Protein AF-A0A255HIK6-F1 (afdb_monomer_lite)

Structure (mmCIF, N/CA/C/O backbone):
data_AF-A0A255HIK6-F1
#
_entry.id   AF-A0A255HIK6-F1
#
loop_
_atom_site.group_PDB
_atom_site.id
_atom_site.type_symbol
_atom_site.label_atom_id
_atom_site.label_alt_id
_atom_site.label_comp_id
_atom_site.label_asym_id
_atom_site.label_entity_id
_atom_site.label_seq_id
_atom_site.pdbx_PDB_ins_code
_atom_site.Cartn_x
_atom_site.Cartn_y
_atom_site.Cartn_z
_atom_site.occupancy
_atom_site.B_iso_or_equiv
_atom_site.auth_seq_id
_atom_site.auth_comp_id
_atom_site.auth_asym_id
_atom_site.auth_atom_id
_atom_site.pdbx_PDB_model_num
ATOM 1 N N . MET A 1 1 ? 27.682 21.259 -17.450 1.00 31.48 1 MET A N 1
ATOM 2 C CA . MET A 1 1 ? 27.045 19.927 -17.334 1.00 31.48 1 MET A CA 1
ATOM 3 C C . MET A 1 1 ? 25.818 20.043 -16.438 1.00 31.48 1 MET A C 1
ATOM 5 O O . MET A 1 1 ? 25.970 20.229 -15.238 1.00 31.48 1 MET A O 1
ATOM 9 N N . LYS A 1 2 ? 24.608 20.027 -17.012 1.00 27.97 2 LYS A N 1
ATOM 10 C CA . LYS A 1 2 ? 23.355 19.992 -16.242 1.00 27.97 2 LYS A CA 1
ATOM 11 C C . LYS A 1 2 ? 23.141 18.555 -15.760 1.00 27.97 2 LYS A C 1
ATOM 13 O O . LYS A 1 2 ? 23.085 17.650 -16.585 1.00 27.97 2 LYS A O 1
ATOM 18 N N . LYS A 1 3 ? 23.054 18.342 -14.442 1.00 28.77 3 LYS A N 1
ATOM 19 C CA . LYS A 1 3 ? 22.557 17.078 -13.883 1.00 28.77 3 LYS A CA 1
ATOM 20 C C . LYS A 1 3 ? 21.138 16.874 -14.415 1.00 28.77 3 LYS A C 1
ATOM 22 O O . LYS A 1 3 ? 20.300 17.756 -14.244 1.00 28.77 3 LYS A O 1
ATOM 27 N N . ALA A 1 4 ? 20.891 15.743 -15.069 1.00 30.42 4 ALA A N 1
ATOM 28 C CA . ALA A 1 4 ? 19.547 15.279 -15.370 1.00 30.42 4 ALA A CA 1
ATOM 29 C C . ALA A 1 4 ? 18.824 15.054 -14.033 1.00 30.42 4 ALA A C 1
ATOM 31 O O . ALA A 1 4 ? 19.033 14.049 -13.358 1.00 30.42 4 ALA A O 1
ATOM 32 N N . GLY A 1 5 ? 18.055 16.053 -13.601 1.00 26.83 5 GLY A N 1
ATOM 33 C CA . GLY A 1 5 ? 17.111 15.905 -12.508 1.00 26.83 5 GLY A CA 1
ATOM 34 C C . GLY A 1 5 ? 16.004 14.992 -13.000 1.00 26.83 5 GLY A C 1
ATOM 35 O O . GLY A 1 5 ? 15.219 15.393 -13.857 1.00 26.83 5 GLY A O 1
ATOM 36 N N . GLY A 1 6 ? 15.971 13.758 -12.499 1.00 29.69 6 GLY A N 1
ATOM 37 C CA . GLY A 1 6 ? 14.790 12.921 -12.639 1.00 29.69 6 GLY A CA 1
ATOM 38 C C . GLY A 1 6 ? 13.594 13.726 -12.144 1.00 29.69 6 GLY A C 1
ATOM 39 O O . GLY A 1 6 ? 13.630 14.254 -11.031 1.00 29.69 6 GLY A O 1
ATOM 40 N N . MET A 1 7 ? 12.574 13.877 -12.988 1.00 32.75 7 MET A N 1
ATOM 41 C CA . MET A 1 7 ? 11.280 14.424 -12.588 1.00 32.75 7 MET A CA 1
ATOM 42 C C . MET A 1 7 ? 10.650 13.453 -11.584 1.00 32.75 7 MET A C 1
ATOM 44 O O . MET A 1 7 ? 9.828 12.612 -11.935 1.00 32.75 7 MET A O 1
ATOM 48 N N . GLY A 1 8 ? 11.084 13.522 -10.327 1.00 38.75 8 GLY A N 1
ATOM 49 C CA . GLY A 1 8 ? 10.376 12.904 -9.222 1.00 38.75 8 GLY A CA 1
ATOM 50 C C . GLY A 1 8 ? 9.058 13.645 -9.085 1.00 38.75 8 GLY A C 1
ATOM 51 O O . GLY A 1 8 ? 9.066 14.810 -8.695 1.00 38.75 8 GLY A O 1
ATOM 52 N N . ALA A 1 9 ? 7.952 13.001 -9.463 1.00 45.22 9 ALA A N 1
ATOM 53 C CA . ALA A 1 9 ? 6.617 13.547 -9.250 1.00 45.22 9 ALA A CA 1
ATOM 54 C C . ALA A 1 9 ? 6.512 14.044 -7.802 1.00 45.22 9 ALA A C 1
ATOM 56 O O . ALA A 1 9 ? 6.811 13.297 -6.862 1.00 45.22 9 ALA A O 1
ATOM 57 N N . VAL A 1 10 ? 6.142 15.313 -7.621 1.00 58.19 10 VAL A N 1
ATOM 58 C CA . VAL A 1 10 ? 6.022 15.879 -6.280 1.00 58.19 10 VAL A CA 1
ATOM 59 C C . VAL A 1 10 ? 4.778 15.250 -5.653 1.00 58.19 10 VAL A C 1
ATOM 61 O O . VAL A 1 10 ? 3.809 14.921 -6.335 1.00 58.19 10 VAL A O 1
ATOM 64 N N . LEU A 1 11 ? 4.779 15.042 -4.342 1.00 55.38 11 LEU A N 1
ATOM 65 C CA . LEU A 1 11 ? 3.665 14.418 -3.627 1.00 55.38 11 LEU A CA 1
ATOM 66 C C . LEU A 1 11 ? 2.260 14.999 -3.964 1.00 55.38 11 LEU A C 1
ATOM 68 O O . LEU A 1 11 ? 1.313 14.211 -4.054 1.00 55.38 11 LEU A O 1
ATOM 72 N N . PRO A 1 12 ? 2.087 16.315 -4.224 1.00 56.03 12 PRO A N 1
ATOM 73 C CA . PRO A 1 12 ? 0.834 16.872 -4.740 1.00 56.03 12 PRO A CA 1
ATOM 74 C C . PRO A 1 12 ? 0.388 16.277 -6.084 1.00 56.03 12 PRO A C 1
ATOM 76 O O . PRO A 1 12 ? -0.800 15.996 -6.254 1.00 56.03 12 PRO A O 1
ATOM 79 N N . ASP A 1 13 ? 1.316 16.012 -7.008 1.00 59.56 13 ASP A N 1
ATOM 80 C CA . ASP A 1 13 ? 1.028 15.386 -8.307 1.00 59.56 13 ASP A CA 1
ATOM 81 C C . ASP A 1 13 ? 0.521 13.955 -8.112 1.00 59.56 13 ASP A C 1
ATOM 83 O O . ASP A 1 13 ? -0.468 13.536 -8.715 1.00 59.56 13 ASP A O 1
ATOM 87 N N . ILE A 1 14 ? 1.147 13.221 -7.190 1.00 57.12 14 ILE A N 1
ATOM 88 C CA . ILE A 1 14 ? 0.798 11.836 -6.862 1.00 57.12 14 ILE A CA 1
ATOM 89 C C . ILE A 1 14 ? -0.580 11.764 -6.183 1.00 57.12 14 ILE A C 1
ATOM 91 O O . ILE A 1 14 ? -1.438 10.966 -6.569 1.00 57.12 14 ILE A O 1
ATOM 95 N N . ALA A 1 15 ? -0.841 12.635 -5.210 1.00 58.06 15 ALA A N 1
ATOM 96 C CA . ALA A 1 15 ? -2.125 12.703 -4.517 1.00 58.06 15 ALA A CA 1
ATOM 97 C C . ALA A 1 15 ? -3.274 13.139 -5.447 1.00 58.06 15 ALA A C 1
ATOM 99 O O . ALA A 1 15 ? -4.407 12.654 -5.328 1.00 58.06 15 ALA A O 1
ATOM 100 N N . SER A 1 16 ? -2.968 14.012 -6.411 1.00 55.97 16 SER A N 1
ATOM 101 C CA . SER A 1 16 ? -3.875 14.444 -7.473 1.00 55.97 16 SER A CA 1
ATOM 102 C C . SER A 1 16 ? -4.194 13.315 -8.460 1.00 55.97 16 SER A C 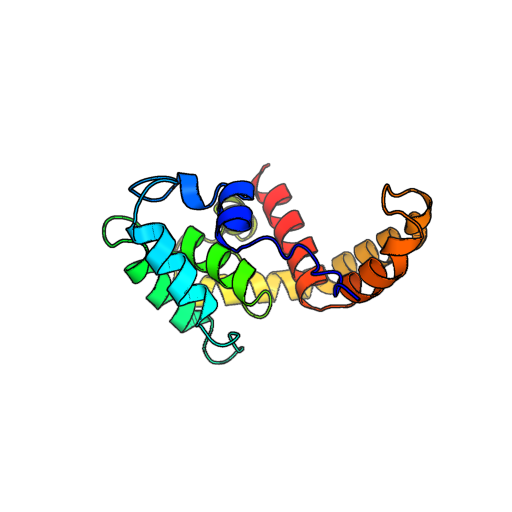1
ATOM 104 O O . SER A 1 16 ? -5.372 13.114 -8.780 1.00 55.97 16 SER A O 1
ATOM 106 N N . ALA A 1 17 ? -3.181 12.546 -8.882 1.00 50.56 17 ALA A N 1
ATOM 107 C CA . ALA A 1 17 ? -3.314 11.418 -9.807 1.00 50.56 17 ALA A CA 1
ATOM 108 C C . ALA A 1 17 ? -4.174 10.284 -9.227 1.00 50.56 17 ALA A C 1
ATOM 110 O O . ALA A 1 17 ? -5.039 9.739 -9.909 1.00 50.56 17 ALA A O 1
ATOM 111 N N . TYR A 1 18 ? -4.016 9.979 -7.937 1.00 54.56 18 TYR A N 1
ATOM 112 C CA . TYR A 1 18 ? -4.778 8.918 -7.270 1.00 54.56 18 TYR A CA 1
ATOM 113 C C . TYR A 1 18 ? -6.131 9.359 -6.721 1.00 54.56 18 TYR A C 1
ATOM 115 O O . TYR A 1 18 ? -6.812 8.579 -6.057 1.00 54.56 18 TYR A O 1
ATOM 123 N N . SER A 1 19 ? -6.552 10.595 -7.003 1.00 60.16 19 SER A N 1
ATOM 124 C CA . SER A 1 19 ? -7.844 11.125 -6.554 1.00 60.16 19 SER A CA 1
ATOM 125 C C . SER A 1 19 ? -8.037 11.105 -5.032 1.00 60.16 19 SER A C 1
ATOM 127 O O . SER A 1 19 ? -9.160 11.277 -4.563 1.00 60.16 19 SER A O 1
ATOM 129 N N . VAL A 1 20 ? -6.953 10.958 -4.260 1.00 60.75 20 VAL A N 1
ATOM 130 C CA . VAL A 1 20 ? -6.969 10.934 -2.786 1.00 60.75 20 VAL A CA 1
ATOM 131 C C . VAL A 1 20 ? -7.524 12.252 -2.243 1.00 60.75 20 VAL A C 1
ATOM 133 O O . VAL A 1 20 ? -8.261 12.266 -1.266 1.00 60.75 20 VAL A O 1
ATOM 136 N N . ILE A 1 21 ? -7.256 13.347 -2.957 1.00 60.53 21 ILE A N 1
ATOM 137 C CA . ILE A 1 21 ? -7.694 14.709 -2.628 1.00 60.53 21 ILE A CA 1
ATOM 138 C C . ILE A 1 21 ? -9.210 1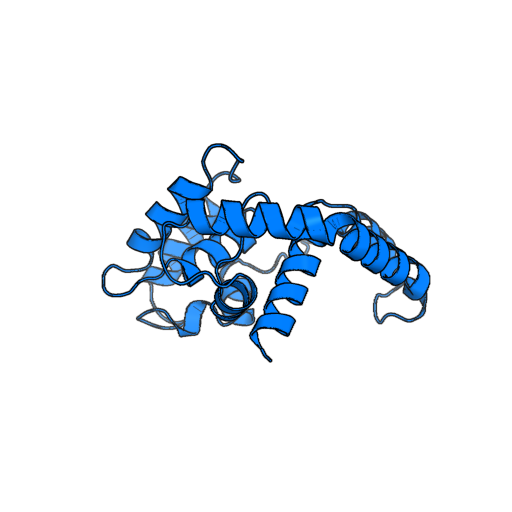4.910 -2.837 1.00 60.53 21 ILE A C 1
ATOM 140 O O . ILE A 1 21 ? -9.784 15.840 -2.279 1.00 60.53 21 ILE A O 1
ATOM 144 N N . ARG A 1 22 ? -9.903 14.054 -3.611 1.00 60.28 22 ARG A N 1
ATOM 145 C CA . ARG A 1 22 ? -11.336 14.257 -3.923 1.00 60.28 22 ARG A CA 1
ATOM 146 C C . ARG A 1 22 ? -12.245 14.146 -2.697 1.00 60.28 22 ARG A C 1
ATOM 148 O O . ARG A 1 22 ? -13.323 14.723 -2.708 1.00 60.28 22 ARG A O 1
ATOM 155 N N . GLY A 1 23 ? -11.831 13.386 -1.684 1.00 57.97 23 GLY A N 1
ATOM 156 C CA . GLY A 1 23 ? -12.632 13.123 -0.487 1.00 57.97 23 GLY A CA 1
ATOM 157 C C . GLY A 1 23 ? -12.356 14.059 0.687 1.00 57.97 23 GLY A C 1
ATOM 158 O O .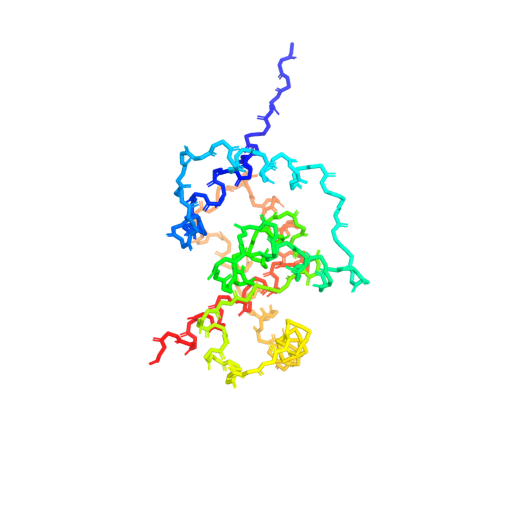 GLY A 1 23 ? -12.863 13.789 1.769 1.00 57.97 23 GLY A O 1
ATOM 159 N N . ILE A 1 24 ? -11.529 15.097 0.514 1.00 60.97 24 ILE A N 1
ATOM 160 C CA . ILE A 1 24 ? -11.053 15.911 1.635 1.00 60.97 24 ILE A CA 1
ATOM 161 C C . ILE A 1 24 ? -11.492 17.378 1.483 1.00 60.97 24 ILE A C 1
ATOM 163 O O . ILE A 1 24 ? -11.407 17.915 0.370 1.00 60.97 24 ILE A O 1
ATOM 167 N N . PRO A 1 25 ? -11.967 18.042 2.561 1.00 58.78 25 PRO A N 1
ATOM 168 C CA . PRO A 1 25 ? -12.457 19.418 2.489 1.00 58.78 25 PRO A CA 1
ATOM 169 C C . PRO A 1 25 ? -11.439 20.391 1.865 1.00 58.78 25 PRO A C 1
ATOM 171 O O . PRO A 1 25 ? -10.250 20.370 2.181 1.00 58.78 25 PRO A O 1
ATOM 174 N N . GLY A 1 26 ? -11.896 21.252 0.947 1.00 60.25 26 GLY A N 1
ATOM 175 C CA . GLY A 1 26 ? -11.057 22.263 0.279 1.00 60.25 26 GLY A CA 1
ATOM 176 C C . GLY A 1 26 ? -10.367 21.826 -1.027 1.00 60.25 26 GLY A C 1
ATOM 177 O O . GLY A 1 26 ? -9.719 22.654 -1.669 1.00 60.25 26 GLY A O 1
ATOM 178 N N . GLY A 1 27 ? -10.525 20.569 -1.465 1.00 61.69 27 GLY A N 1
ATOM 179 C CA . GLY A 1 27 ? -10.119 20.115 -2.806 1.00 61.69 27 GLY A CA 1
ATOM 180 C C . GLY A 1 27 ? -8.635 20.341 -3.130 1.00 61.69 27 GLY A C 1
ATOM 181 O O . GLY A 1 27 ? -7.793 20.250 -2.257 1.00 61.69 27 GLY A O 1
ATOM 182 N N . ARG A 1 28 ? -8.273 20.630 -4.388 1.00 57.00 28 ARG A N 1
ATOM 183 C CA . ARG A 1 28 ? -6.862 20.831 -4.808 1.00 57.00 28 ARG A CA 1
ATOM 184 C C . ARG A 1 28 ? -6.281 22.221 -4.490 1.00 57.00 28 ARG A C 1
ATOM 186 O O . ARG A 1 28 ? -5.094 22.426 -4.710 1.00 57.00 28 ARG A O 1
ATOM 193 N N . ASN A 1 29 ? -7.087 23.156 -3.978 1.00 58.88 29 ASN A N 1
ATOM 194 C CA . ASN A 1 29 ? -6.764 24.593 -3.955 1.00 58.88 29 ASN A CA 1
ATOM 195 C C . ASN A 1 29 ? -6.670 25.201 -2.545 1.00 58.88 29 ASN A C 1
ATOM 197 O O . ASN A 1 29 ? -6.830 26.409 -2.388 1.00 58.88 29 ASN A O 1
ATOM 201 N N . SER A 1 30 ? -6.421 24.406 -1.503 1.00 63.19 30 SER A N 1
ATOM 202 C CA . SER A 1 30 ? -6.288 24.952 -0.148 1.00 63.19 30 SER A CA 1
ATOM 203 C C . SER A 1 30 ? -4.814 25.131 0.244 1.00 63.19 30 SER A C 1
ATOM 205 O O . SER A 1 30 ? -3.991 24.235 0.056 1.00 63.19 30 SER A O 1
ATOM 207 N N . ALA A 1 31 ? -4.472 26.273 0.851 1.00 73.31 31 ALA A N 1
ATOM 208 C CA . ALA A 1 31 ? -3.165 26.492 1.491 1.00 73.31 31 ALA A CA 1
ATOM 209 C C . ALA A 1 31 ? -2.863 25.426 2.566 1.00 73.31 31 ALA A C 1
ATOM 211 O O . ALA A 1 31 ? -1.710 25.087 2.840 1.00 73.31 31 ALA A O 1
ATOM 212 N N . HIS A 1 32 ? -3.920 24.841 3.135 1.00 73.06 32 HIS A N 1
ATOM 213 C CA . HIS A 1 32 ? -3.837 23.689 4.018 1.00 73.06 32 HIS A CA 1
ATOM 214 C C . HIS A 1 32 ? -3.165 22.484 3.328 1.00 73.06 32 HIS A C 1
ATOM 216 O O . HIS A 1 32 ? -2.305 21.862 3.943 1.00 73.06 32 HIS A O 1
ATOM 222 N N . TRP A 1 33 ? -3.442 22.201 2.048 1.00 70.75 33 TRP A N 1
ATOM 223 C CA . TRP A 1 33 ? -2.827 21.074 1.326 1.00 70.75 33 TRP A CA 1
ATOM 224 C C . TRP A 1 33 ? -1.342 21.229 1.070 1.00 70.75 33 TRP A C 1
ATOM 226 O O . TRP A 1 33 ? -0.599 20.267 1.243 1.00 70.75 33 TRP A O 1
ATOM 236 N N . GLN A 1 34 ? -0.896 22.425 0.696 1.00 71.31 34 GLN A N 1
ATOM 237 C CA . GLN A 1 34 ? 0.536 22.691 0.560 1.00 71.31 34 GLN A CA 1
ATOM 238 C C . GLN A 1 34 ? 1.256 22.498 1.892 1.00 71.31 34 GLN A C 1
ATOM 240 O O . GLN A 1 34 ? 2.304 21.861 1.934 1.00 71.31 34 GLN A O 1
ATOM 245 N N . ARG A 1 35 ? 0.657 22.952 2.998 1.00 78.19 35 ARG A N 1
ATOM 246 C CA . ARG A 1 35 ? 1.210 22.723 4.335 1.00 78.19 35 ARG A CA 1
ATOM 247 C C . ARG A 1 35 ? 1.300 21.232 4.674 1.00 78.19 35 ARG A C 1
ATOM 249 O O . ARG A 1 35 ? 2.345 20.795 5.140 1.00 78.19 35 ARG A O 1
ATOM 256 N N . ILE A 1 36 ? 0.246 20.455 4.417 1.00 77.69 36 ILE A N 1
ATOM 257 C CA . ILE A 1 36 ? 0.238 19.000 4.645 1.00 77.69 36 ILE A CA 1
ATOM 258 C C . ILE A 1 36 ? 1.277 18.291 3.764 1.00 77.69 36 ILE A C 1
ATOM 260 O O . ILE A 1 36 ? 2.002 17.423 4.244 1.00 77.69 36 ILE A O 1
ATOM 264 N N . ALA A 1 37 ? 1.390 18.670 2.489 1.00 73.38 37 ALA A N 1
ATOM 265 C CA . ALA A 1 37 ? 2.368 18.094 1.571 1.00 73.38 37 ALA A CA 1
ATOM 266 C C . ALA A 1 37 ? 3.811 18.386 2.010 1.00 73.38 37 ALA A C 1
ATOM 268 O O . ALA A 1 37 ? 4.639 17.478 1.989 1.00 73.38 37 ALA A O 1
ATOM 269 N N . ASN A 1 38 ? 4.092 19.611 2.467 1.00 79.06 38 ASN A N 1
ATOM 270 C CA . ASN A 1 38 ? 5.400 19.983 3.010 1.00 79.06 38 ASN A CA 1
ATOM 271 C C . ASN A 1 38 ? 5.718 19.178 4.276 1.00 79.06 38 ASN A C 1
ATOM 273 O O . ASN A 1 38 ? 6.759 18.537 4.347 1.00 79.06 38 ASN A O 1
ATOM 277 N N . GLN A 1 39 ? 4.773 19.101 5.221 1.00 84.19 39 GLN A N 1
ATOM 278 C CA . GLN A 1 39 ? 4.928 18.292 6.435 1.00 84.19 39 GLN A CA 1
ATOM 279 C C . GLN A 1 39 ? 5.175 16.810 6.139 1.00 84.19 39 GLN A C 1
ATOM 281 O O . GLN A 1 39 ? 5.888 16.150 6.890 1.00 84.19 39 GLN A O 1
ATOM 286 N N . LEU A 1 40 ? 4.585 16.269 5.068 1.00 81.44 40 LEU A N 1
ATOM 287 C CA . LEU A 1 40 ? 4.846 14.891 4.665 1.00 81.44 40 LEU A CA 1
ATOM 288 C C . LE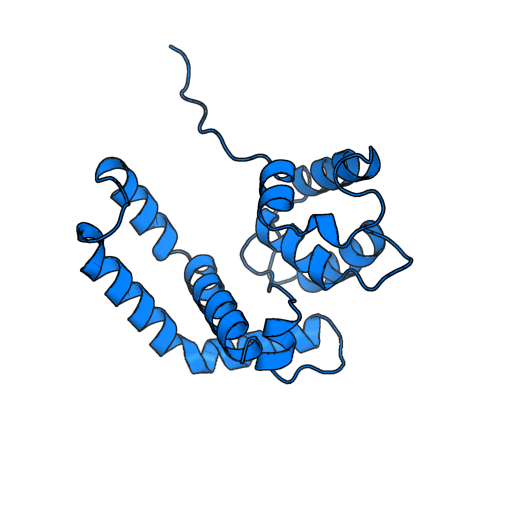U A 1 40 ? 6.232 14.734 4.035 1.00 81.44 40 LEU A C 1
ATOM 290 O O . LEU A 1 40 ? 6.858 13.696 4.219 1.00 81.44 40 LEU A O 1
ATOM 294 N N . GLY A 1 41 ? 6.698 15.742 3.293 1.00 79.56 41 GLY A N 1
ATOM 295 C CA . GLY A 1 41 ? 8.047 15.777 2.728 1.00 79.56 41 GLY A CA 1
ATOM 296 C C . GLY A 1 41 ? 9.142 15.796 3.796 1.00 79.56 41 GLY A C 1
ATOM 297 O O . GLY A 1 41 ? 10.177 15.163 3.605 1.00 79.56 41 GLY A O 1
ATOM 298 N N . ASP A 1 42 ? 8.876 16.450 4.928 1.00 84.56 42 ASP A N 1
ATOM 299 C CA . ASP A 1 42 ? 9.794 16.537 6.071 1.00 84.56 42 ASP A CA 1
ATOM 300 C C . ASP A 1 42 ? 9.717 15.315 7.007 1.00 84.56 42 ASP A C 1
ATOM 302 O O . ASP A 1 42 ? 10.545 15.151 7.907 1.00 84.56 42 ASP A O 1
ATOM 306 N N . LEU A 1 43 ? 8.716 14.447 6.828 1.00 87.06 43 LEU A N 1
ATOM 307 C CA . LEU A 1 43 ? 8.515 13.279 7.677 1.00 87.06 43 LEU A CA 1
ATOM 308 C C . LEU A 1 43 ? 9.596 12.218 7.387 1.00 87.06 43 LEU A C 1
ATOM 310 O O . LEU A 1 43 ? 9.793 11.839 6.231 1.00 87.06 43 LEU A O 1
ATOM 314 N N . PRO A 1 44 ? 10.274 11.652 8.402 1.00 91.19 44 PRO A N 1
ATOM 315 C CA . PRO A 1 44 ? 11.169 10.523 8.178 1.00 91.19 44 PRO A CA 1
ATOM 316 C C . PRO A 1 44 ? 10.390 9.302 7.677 1.00 91.19 44 PRO A C 1
ATOM 318 O O . PRO A 1 44 ? 9.206 9.125 7.984 1.00 91.19 44 PRO A O 1
ATOM 321 N N . LYS A 1 45 ? 11.060 8.424 6.920 1.00 92.00 45 LYS A N 1
ATOM 322 C CA . LYS A 1 45 ? 10.455 7.166 6.457 1.00 92.00 45 LYS A CA 1
ATOM 323 C C . LYS A 1 45 ? 9.903 6.374 7.637 1.00 92.00 45 LYS A C 1
ATOM 325 O O . LYS A 1 45 ? 10.573 6.196 8.654 1.00 92.00 45 LYS A O 1
ATOM 330 N N . LEU A 1 46 ? 8.676 5.896 7.473 1.00 94.94 46 LEU A N 1
ATOM 331 C CA . LEU A 1 46 ? 7.990 5.131 8.499 1.00 94.94 46 LEU A CA 1
ATOM 332 C C . LEU A 1 46 ? 8.607 3.744 8.646 1.00 94.94 46 LEU A C 1
ATOM 334 O O . LEU A 1 46 ? 9.071 3.136 7.682 1.00 94.94 46 LEU A O 1
ATOM 338 N N . THR A 1 47 ? 8.577 3.240 9.870 1.00 96.31 47 THR A N 1
ATOM 339 C CA . THR A 1 47 ? 9.095 1.929 10.250 1.00 96.31 47 THR A CA 1
ATOM 340 C C . THR A 1 47 ? 7.959 1.051 10.753 1.00 96.31 47 THR A C 1
ATOM 342 O O . THR A 1 47 ? 6.866 1.530 11.065 1.00 96.31 47 THR A O 1
ATOM 345 N N . ALA A 1 48 ? 8.208 -0.257 10.853 1.00 95.19 48 ALA A N 1
ATOM 346 C CA . ALA A 1 48 ? 7.221 -1.198 11.382 1.00 95.19 48 ALA A CA 1
ATOM 347 C C . ALA A 1 48 ? 6.756 -0.833 12.805 1.00 95.19 48 ALA A C 1
ATOM 349 O O . ALA A 1 48 ? 5.642 -1.182 13.177 1.00 95.19 48 ALA A O 1
ATOM 350 N N . ALA A 1 49 ? 7.582 -0.103 13.565 1.00 95.88 49 ALA A N 1
ATOM 351 C CA . ALA A 1 49 ? 7.288 0.300 14.933 1.00 95.88 49 ALA A CA 1
ATOM 352 C C . ALA A 1 49 ? 6.351 1.515 15.038 1.00 95.88 49 ALA A C 1
ATOM 354 O O . ALA A 1 49 ? 5.663 1.640 16.042 1.00 95.88 49 ALA A O 1
ATOM 355 N N . ASN A 1 50 ? 6.321 2.412 14.041 1.00 96.50 50 ASN A N 1
ATOM 356 C CA . ASN A 1 50 ? 5.607 3.691 14.172 1.00 96.50 50 ASN A CA 1
ATOM 357 C C . ASN A 1 50 ? 4.478 3.912 13.158 1.00 96.50 50 ASN A C 1
ATOM 359 O O . ASN A 1 50 ? 3.628 4.770 13.384 1.00 96.50 50 ASN A O 1
ATOM 363 N N . TYR A 1 51 ? 4.427 3.153 12.059 1.00 96.88 51 TYR A N 1
ATOM 364 C CA . TYR A 1 51 ? 3.542 3.508 10.948 1.00 96.88 51 TYR A CA 1
ATOM 365 C C . TYR A 1 51 ? 2.050 3.488 11.302 1.00 96.88 51 TYR A C 1
ATOM 367 O O . TYR A 1 51 ? 1.304 4.298 10.759 1.00 96.88 51 TYR A O 1
ATOM 375 N N . VAL A 1 52 ? 1.610 2.586 12.188 1.00 97.12 52 VAL A N 1
ATOM 376 C CA . VAL A 1 52 ? 0.202 2.488 12.611 1.00 97.12 52 VAL A CA 1
ATOM 377 C C . VAL A 1 52 ? -0.207 3.764 13.335 1.00 97.12 52 VAL A C 1
ATOM 379 O O . VAL A 1 52 ? -1.110 4.459 12.874 1.00 97.12 52 VAL A O 1
ATOM 382 N N . GLN A 1 53 ? 0.534 4.117 14.388 1.00 96.50 53 GLN A N 1
ATOM 383 C CA . GLN A 1 53 ? 0.306 5.337 15.154 1.00 96.50 53 GLN A CA 1
ATOM 384 C C . GLN A 1 53 ? 0.373 6.575 14.252 1.00 96.50 53 GLN A C 1
ATOM 386 O O . GLN A 1 53 ? -0.494 7.441 14.319 1.00 96.50 53 GLN A O 1
ATOM 391 N N . THR A 1 54 ? 1.358 6.652 13.348 1.00 95.88 54 THR A N 1
ATOM 392 C CA . THR A 1 54 ? 1.467 7.800 12.442 1.00 95.88 54 THR A CA 1
ATOM 393 C C . THR A 1 54 ? 0.265 7.908 11.500 1.00 95.88 54 THR A C 1
ATOM 395 O O . THR A 1 54 ? -0.187 9.017 11.234 1.00 95.88 54 THR A O 1
ATOM 398 N N . VAL A 1 55 ? -0.296 6.801 11.003 1.00 95.00 55 VAL A N 1
ATOM 399 C CA . VAL A 1 55 ? -1.509 6.848 10.167 1.00 95.00 55 VAL A CA 1
ATOM 400 C C . VAL A 1 55 ? -2.709 7.391 10.942 1.00 95.00 55 VAL A C 1
ATOM 402 O O . VAL A 1 55 ? -3.438 8.232 10.414 1.00 95.00 55 VAL A O 1
ATOM 405 N N . GLU A 1 56 ? -2.885 6.970 12.191 1.00 93.06 56 GLU A N 1
ATOM 406 C CA . GLU A 1 56 ? -3.972 7.436 13.058 1.00 93.06 56 GLU A CA 1
ATOM 407 C C . GLU A 1 56 ? -3.811 8.921 13.434 1.00 93.06 56 GLU A C 1
ATOM 409 O O . GLU A 1 56 ? -4.768 9.691 13.366 1.00 93.06 56 GLU A O 1
ATOM 414 N N . GLU A 1 57 ? -2.590 9.380 13.719 1.00 92.69 57 GLU A N 1
ATOM 415 C CA . GLU A 1 57 ? -2.301 10.805 13.943 1.00 92.69 57 GLU A CA 1
ATOM 416 C C . GLU A 1 57 ? -2.566 11.656 12.693 1.00 92.69 57 GLU A C 1
ATOM 418 O O . GLU A 1 57 ? -3.083 12.775 12.774 1.00 92.69 57 GLU A O 1
ATOM 423 N N . TRP A 1 58 ? -2.207 11.138 11.516 1.00 91.06 58 TRP A N 1
ATOM 424 C CA . TRP A 1 58 ? -2.400 11.842 10.253 1.00 91.06 58 TRP A CA 1
ATOM 425 C C . TRP A 1 58 ? -3.865 11.944 9.849 1.00 91.06 58 TRP A C 1
ATOM 427 O O . TRP A 1 58 ? -4.231 12.944 9.238 1.00 91.06 58 TRP A O 1
ATOM 437 N N . GLN A 1 59 ? -4.718 10.987 10.226 1.00 88.56 59 GLN A N 1
ATOM 438 C CA . GLN A 1 59 ? -6.167 11.129 10.058 1.00 88.56 59 GLN A CA 1
ATOM 439 C C . GLN A 1 59 ? -6.653 12.445 10.678 1.00 88.56 59 GLN A C 1
ATOM 441 O O . GLN A 1 59 ? -7.293 13.239 9.992 1.00 88.56 59 GLN A O 1
ATOM 446 N N . SER A 1 60 ? -6.293 12.705 11.936 1.00 86.19 60 SER A N 1
ATOM 447 C CA . SER A 1 60 ? -6.696 13.918 12.657 1.00 86.19 60 SER A CA 1
ATOM 448 C C . SER A 1 60 ? -6.101 15.190 12.048 1.00 86.19 60 SER A C 1
ATOM 450 O O . SER A 1 60 ? -6.760 16.228 12.016 1.00 86.19 60 SER A O 1
ATOM 452 N N . LYS A 1 61 ? -4.870 15.123 11.518 1.00 85.06 61 LYS A N 1
ATOM 453 C CA . LYS A 1 61 ? -4.219 16.263 10.844 1.00 85.06 61 LYS A CA 1
ATOM 454 C C . LYS A 1 61 ? -4.878 16.638 9.518 1.00 85.06 61 LYS A C 1
ATOM 456 O O . LYS A 1 61 ? -4.876 17.816 9.166 1.00 85.06 61 LYS A O 1
ATOM 461 N N . LEU A 1 62 ? -5.407 15.655 8.787 1.00 80.62 62 LEU A N 1
ATOM 462 C CA . LEU A 1 62 ? -6.082 15.871 7.504 1.00 80.62 62 LEU A CA 1
ATOM 463 C C . LEU A 1 62 ? -7.474 16.499 7.666 1.00 80.62 62 LEU A C 1
ATOM 465 O O . LEU A 1 62 ? -7.974 17.111 6.725 1.00 80.62 62 LEU A O 1
ATOM 469 N N . GLY A 1 63 ? -8.100 16.352 8.835 1.00 76.31 63 GLY A N 1
ATOM 470 C CA . GLY A 1 63 ? -9.394 16.952 9.144 1.00 76.31 63 GLY A CA 1
ATOM 471 C C . GLY A 1 63 ? -10.121 16.227 10.274 1.00 76.31 63 GLY A C 1
ATOM 472 O O . GLY A 1 63 ? -10.014 15.013 10.419 1.00 76.31 63 GLY A O 1
ATOM 473 N N . SER A 1 64 ? -10.882 16.982 11.066 1.00 69.56 64 SER A N 1
ATOM 474 C CA . SER A 1 64 ? -11.597 16.485 12.251 1.00 69.56 64 SER A CA 1
ATOM 475 C C . SER A 1 64 ? -13.044 16.062 11.985 1.00 69.56 64 SER A C 1
ATOM 477 O O . SER A 1 64 ? -13.633 15.365 12.802 1.00 69.56 64 SER A O 1
ATOM 479 N N . GLU A 1 65 ? -13.635 16.485 10.866 1.00 66.12 65 GLU A N 1
ATOM 480 C CA . GLU A 1 65 ? -15.077 16.323 10.611 1.00 66.12 65 GLU A CA 1
ATOM 481 C C . GLU A 1 65 ? -15.444 14.967 9.984 1.00 66.12 65 GLU A C 1
ATOM 483 O O . GLU A 1 65 ? -16.608 14.566 9.991 1.00 66.12 65 GLU A O 1
ATOM 488 N N . HIS A 1 66 ? -14.460 14.223 9.465 1.00 69.62 66 HIS A N 1
ATOM 489 C CA . HIS A 1 66 ? -14.672 12.945 8.783 1.00 69.62 66 HIS A CA 1
ATOM 490 C C . HIS A 1 66 ? -13.616 11.904 9.168 1.00 69.62 66 HIS A C 1
ATOM 492 O O . HIS A 1 66 ? -12.474 12.234 9.481 1.00 69.62 66 HIS A O 1
ATOM 498 N N . ASN A 1 67 ? -13.975 10.619 9.083 1.00 81.56 67 ASN A N 1
ATOM 499 C CA . ASN A 1 67 ? -12.994 9.542 9.183 1.00 81.56 67 ASN A CA 1
ATOM 500 C C . ASN A 1 67 ? -12.115 9.524 7.918 1.00 81.56 67 ASN A C 1
ATOM 502 O O . ASN A 1 67 ? -12.483 8.966 6.882 1.00 81.56 67 ASN A O 1
ATOM 506 N N . LEU A 1 68 ? -10.942 10.151 8.015 1.00 88.06 68 LEU A N 1
ATOM 507 C CA . LEU A 1 68 ? -9.967 10.284 6.932 1.00 88.06 68 LEU A CA 1
ATOM 508 C C . LEU A 1 68 ? -8.861 9.216 6.965 1.00 88.06 68 LEU A C 1
ATOM 510 O O . LEU A 1 68 ? -7.842 9.371 6.293 1.00 88.06 68 LEU A O 1
ATOM 514 N N . LEU A 1 69 ? -9.054 8.101 7.678 1.00 91.25 69 LEU A N 1
ATOM 515 C CA . LEU A 1 69 ? -8.057 7.028 7.800 1.00 91.25 69 LEU A CA 1
ATOM 516 C C . LEU A 1 69 ? -7.652 6.428 6.441 1.00 91.25 69 LEU A C 1
ATOM 518 O O . LEU A 1 69 ? -6.481 6.157 6.161 1.00 91.25 69 LEU A O 1
ATOM 522 N N . SER A 1 70 ? -8.631 6.280 5.545 1.00 90.75 70 SER A N 1
ATOM 523 C CA . SER A 1 70 ? -8.425 5.848 4.156 1.00 90.75 70 SER A CA 1
ATOM 524 C C . SER A 1 70 ? -7.532 6.818 3.372 1.00 90.75 70 SER A C 1
ATOM 526 O O . SER A 1 70 ? -6.699 6.391 2.574 1.00 90.75 70 SER A O 1
ATOM 528 N N . ALA A 1 71 ? -7.670 8.126 3.602 1.00 86.50 71 ALA A N 1
ATOM 529 C CA . ALA A 1 71 ? -6.818 9.126 2.970 1.00 86.50 71 ALA A CA 1
ATOM 530 C C . ALA A 1 71 ? -5.416 9.129 3.599 1.00 86.50 71 ALA A C 1
ATOM 532 O O . ALA A 1 71 ? -4.426 9.070 2.871 1.00 86.50 71 ALA A O 1
ATOM 533 N N . ALA A 1 72 ? -5.330 9.119 4.934 1.00 91.12 72 ALA A N 1
ATOM 534 C CA . ALA A 1 72 ? -4.075 9.105 5.685 1.00 91.12 72 ALA A CA 1
ATOM 535 C C . ALA A 1 72 ? -3.179 7.922 5.294 1.00 91.12 72 ALA A C 1
ATOM 537 O O . ALA A 1 72 ? -2.016 8.117 4.937 1.00 91.12 72 ALA A O 1
ATOM 538 N N . SER A 1 73 ? -3.736 6.707 5.272 1.00 93.88 73 SER A N 1
ATOM 539 C CA . SER A 1 73 ? -3.001 5.503 4.864 1.00 93.88 73 SER A CA 1
ATOM 540 C C . SER A 1 73 ? -2.479 5.593 3.425 1.00 93.88 73 SER A C 1
ATOM 542 O O . SER A 1 73 ? -1.332 5.234 3.169 1.00 93.88 73 SER A O 1
ATOM 544 N N . LYS A 1 74 ? -3.257 6.142 2.481 1.00 90.06 74 LYS A N 1
ATOM 545 C CA . LYS A 1 74 ? -2.812 6.352 1.092 1.00 90.06 74 LYS A CA 1
ATOM 546 C C . LYS A 1 74 ? -1.686 7.381 0.994 1.00 90.06 74 LYS A C 1
ATOM 548 O O . LYS A 1 74 ? -0.691 7.122 0.321 1.00 90.06 74 LYS A O 1
ATOM 553 N N . PHE A 1 75 ? -1.810 8.523 1.670 1.00 86.19 75 PHE A N 1
ATOM 554 C CA . PHE A 1 75 ? -0.759 9.545 1.688 1.00 86.19 75 PHE A CA 1
ATOM 555 C C . PHE A 1 75 ? 0.551 8.999 2.245 1.00 86.19 75 PHE A C 1
ATOM 557 O O . PHE A 1 75 ? 1.602 9.116 1.612 1.00 86.19 75 PHE A O 1
ATOM 564 N N . LEU A 1 76 ? 0.482 8.352 3.406 1.00 91.12 76 LEU A N 1
ATOM 565 C CA . LEU A 1 76 ? 1.661 7.801 4.061 1.00 91.12 76 LEU A CA 1
ATOM 566 C C . LEU A 1 76 ? 2.247 6.620 3.279 1.00 91.12 76 LEU A C 1
ATOM 568 O O . LEU A 1 76 ? 3.464 6.434 3.296 1.00 91.12 76 LEU A O 1
ATOM 572 N N . TRP A 1 77 ? 1.432 5.882 2.519 1.00 93.31 77 TRP A N 1
ATOM 573 C CA . TRP A 1 77 ? 1.925 4.888 1.569 1.00 93.31 77 TRP A CA 1
ATOM 574 C C . TRP A 1 77 ? 2.698 5.525 0.408 1.00 93.31 77 TRP A C 1
ATOM 576 O O . TRP A 1 77 ? 3.762 5.033 0.058 1.00 93.31 77 TRP A O 1
ATOM 586 N N . PHE A 1 78 ? 2.264 6.648 -0.169 1.00 85.81 78 PHE A N 1
ATOM 587 C CA . PHE A 1 78 ? 3.085 7.322 -1.190 1.00 85.81 78 PHE A CA 1
ATOM 588 C C . PHE A 1 78 ? 4.413 7.81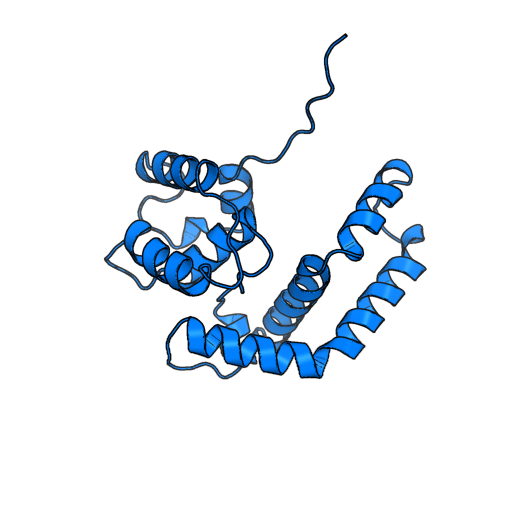7 -0.632 1.00 85.81 78 PHE A C 1
ATOM 590 O O . PHE A 1 78 ? 5.445 7.736 -1.302 1.00 85.81 78 PHE A O 1
ATOM 597 N N . HIS A 1 79 ? 4.387 8.282 0.614 1.00 88.62 79 HIS A N 1
ATOM 598 C CA . HIS A 1 79 ? 5.578 8.713 1.310 1.00 88.62 79 HIS A CA 1
ATOM 599 C C . HIS A 1 79 ? 6.535 7.543 1.591 1.00 88.62 79 HIS A C 1
ATOM 601 O O . HIS A 1 79 ? 7.676 7.564 1.137 1.00 88.62 79 HIS A O 1
ATOM 607 N N . SER A 1 80 ? 6.112 6.507 2.316 1.00 91.25 80 SER A N 1
ATOM 608 C CA . SER A 1 80 ? 7.012 5.447 2.811 1.00 91.25 80 SER A CA 1
ATOM 609 C C . SER A 1 80 ? 6.920 4.121 2.059 1.00 91.25 80 SER A C 1
ATOM 611 O O . SER A 1 80 ? 7.871 3.347 2.072 1.00 91.25 80 SER A O 1
ATOM 613 N N . LYS A 1 81 ? 5.830 3.877 1.331 1.00 91.44 81 LYS A N 1
ATOM 614 C CA . LYS A 1 81 ? 5.453 2.589 0.739 1.00 91.44 81 LYS A CA 1
ATOM 615 C C . LYS A 1 81 ? 5.339 1.529 1.832 1.00 91.44 81 LYS A C 1
ATOM 617 O O . LYS A 1 81 ? 4.331 1.472 2.526 1.00 91.44 81 LYS A O 1
ATOM 622 N N . ASN A 1 82 ? 6.400 0.763 2.060 1.00 91.00 82 ASN A N 1
ATOM 623 C CA . ASN A 1 82 ? 6.488 -0.164 3.181 1.00 91.00 82 ASN A CA 1
ATOM 624 C C . ASN A 1 82 ? 6.887 0.598 4.463 1.00 91.00 82 ASN A C 1
ATOM 626 O O . ASN A 1 82 ? 7.775 1.446 4.392 1.00 91.00 82 ASN A O 1
ATOM 630 N N . PRO A 1 83 ? 6.263 0.326 5.624 1.00 95.44 83 PRO A N 1
ATOM 631 C CA . PRO A 1 83 ? 5.344 -0.784 5.926 1.00 95.44 83 PRO A CA 1
ATOM 632 C C . PRO A 1 83 ? 3.842 -0.478 5.794 1.00 95.44 83 PRO A C 1
ATOM 634 O O . PRO A 1 83 ? 3.039 -1.374 6.050 1.00 95.44 83 PRO A O 1
ATOM 637 N N . VAL A 1 84 ? 3.460 0.738 5.398 1.00 96.75 84 VAL A N 1
ATOM 638 C CA . VAL A 1 84 ? 2.069 1.229 5.391 1.00 96.75 84 VAL A CA 1
ATOM 639 C C . VAL A 1 84 ? 1.152 0.342 4.542 1.00 96.75 84 VAL A C 1
ATOM 641 O O . VAL A 1 84 ? 1.534 -0.070 3.449 1.00 96.75 84 VAL A O 1
ATOM 644 N N . LYS A 1 85 ? -0.066 0.058 5.025 1.00 96.88 85 LYS A N 1
ATOM 645 C CA . LYS A 1 85 ? -1.093 -0.699 4.293 1.00 96.88 85 LYS A CA 1
ATOM 646 C C . LYS A 1 85 ? -2.193 0.245 3.847 1.00 96.88 85 LYS A C 1
ATOM 648 O O . LYS A 1 85 ? -2.736 0.997 4.646 1.00 96.88 85 LYS A O 1
ATOM 653 N N . ILE A 1 86 ? -2.526 0.237 2.563 1.00 94.81 86 ILE A N 1
ATOM 654 C CA . ILE A 1 86 ? -3.570 1.131 2.066 1.00 94.81 86 ILE A CA 1
ATOM 655 C C . ILE A 1 86 ? -4.910 0.651 2.613 1.00 94.81 86 ILE A C 1
ATOM 657 O O . ILE A 1 86 ? -5.351 -0.444 2.275 1.00 94.81 86 ILE A O 1
ATOM 661 N N . LEU A 1 87 ? -5.575 1.482 3.416 1.00 94.12 87 LEU A N 1
ATOM 662 C CA . LEU A 1 87 ? -6.964 1.267 3.793 1.00 94.12 87 LEU A CA 1
ATOM 663 C C . LEU A 1 87 ? -7.850 1.864 2.700 1.00 94.12 87 LEU A C 1
ATOM 665 O O . LEU A 1 87 ? -7.779 3.053 2.380 1.00 94.12 87 LEU A O 1
ATOM 669 N N . ASP A 1 88 ? -8.667 1.024 2.077 1.00 91.19 88 ASP A N 1
ATOM 670 C CA . ASP A 1 88 ? -9.569 1.397 0.991 1.00 91.19 88 ASP A CA 1
ATOM 671 C C . ASP A 1 88 ? -10.890 0.643 1.102 1.00 91.19 88 ASP A C 1
ATOM 673 O O . ASP A 1 88 ? -10.892 -0.519 1.488 1.00 91.19 88 ASP A O 1
ATOM 677 N N . ARG A 1 89 ? -12.007 1.266 0.704 1.00 91.56 89 ARG A N 1
ATOM 678 C CA . ARG A 1 89 ? -13.345 0.662 0.810 1.00 91.56 89 ARG A CA 1
ATOM 679 C C . ARG A 1 89 ? -13.453 -0.694 0.103 1.00 91.56 89 ARG A C 1
ATOM 681 O O . ARG A 1 89 ? -14.196 -1.559 0.556 1.00 91.56 89 ARG A O 1
ATOM 688 N N . ARG A 1 90 ? -12.760 -0.892 -1.022 1.00 95.12 90 ARG A N 1
ATOM 689 C CA . ARG A 1 90 ? -12.775 -2.195 -1.703 1.00 95.12 90 ARG A CA 1
ATOM 690 C C . ARG A 1 90 ? -11.920 -3.215 -0.970 1.00 95.12 90 ARG A C 1
ATOM 692 O O . ARG A 1 90 ? -12.349 -4.352 -0.827 1.00 95.12 90 ARG A O 1
ATOM 699 N N . ALA A 1 91 ? -10.769 -2.801 -0.446 1.00 95.81 91 ALA A N 1
ATOM 700 C CA . ALA A 1 91 ? -9.936 -3.679 0.365 1.00 95.81 91 ALA A CA 1
ATOM 701 C C . ALA A 1 91 ? -10.644 -4.097 1.663 1.00 95.81 91 ALA A C 1
ATOM 703 O O . ALA A 1 91 ? -10.639 -5.275 2.001 1.00 95.81 91 ALA A O 1
ATOM 704 N N . THR A 1 92 ? -11.342 -3.177 2.341 1.00 95.88 92 THR A N 1
ATOM 705 C CA . THR A 1 92 ? -12.139 -3.518 3.528 1.00 95.88 92 THR A CA 1
ATOM 706 C C . THR A 1 92 ? -13.273 -4.480 3.187 1.00 95.88 92 THR A C 1
ATOM 708 O O . THR A 1 92 ? -13.489 -5.436 3.922 1.00 95.88 92 THR A O 1
ATOM 711 N N . LYS A 1 93 ? -13.957 -4.290 2.049 1.00 96.69 93 LYS A N 1
ATOM 712 C CA . LYS A 1 93 ? -14.985 -5.229 1.576 1.00 96.69 93 LYS A CA 1
ATOM 713 C C . LYS A 1 93 ? -14.406 -6.616 1.275 1.00 96.69 93 LYS A C 1
ATOM 715 O O . LYS A 1 93 ? -14.993 -7.601 1.704 1.00 96.69 93 LYS A O 1
ATOM 720 N N . ALA A 1 94 ? -13.269 -6.691 0.581 1.00 97.31 94 ALA A N 1
ATOM 721 C CA . ALA A 1 94 ? -12.602 -7.953 0.257 1.00 97.31 94 ALA A CA 1
ATOM 722 C C . ALA A 1 94 ? -12.129 -8.713 1.506 1.00 97.31 94 ALA A C 1
ATOM 724 O O . ALA A 1 94 ? -12.195 -9.933 1.541 1.00 97.31 94 ALA A O 1
ATOM 725 N N . LEU A 1 95 ? -11.688 -7.988 2.537 1.00 97.25 95 LEU A N 1
ATOM 726 C CA . LEU A 1 95 ? -11.239 -8.556 3.812 1.00 97.25 95 LEU A CA 1
ATOM 727 C C . LEU A 1 95 ? -12.373 -8.733 4.836 1.00 97.25 95 LEU A C 1
ATOM 729 O O . LEU A 1 95 ? -12.099 -9.062 5.986 1.00 97.25 95 LEU A O 1
ATOM 733 N N . HIS A 1 96 ? -13.629 -8.460 4.461 1.00 96.25 96 HIS A N 1
ATOM 734 C CA . HIS A 1 96 ? -14.781 -8.451 5.372 1.00 96.25 96 HIS A CA 1
ATOM 735 C C . HIS A 1 96 ? -14.571 -7.599 6.643 1.00 96.25 96 HIS A C 1
ATOM 737 O O . HIS A 1 96 ? -15.142 -7.866 7.699 1.00 96.25 96 HIS A O 1
ATOM 743 N N . PHE A 1 97 ? -13.769 -6.538 6.536 1.00 95.94 97 PHE A N 1
ATOM 744 C CA . PHE A 1 97 ? -13.481 -5.615 7.626 1.00 95.94 97 PHE A CA 1
ATOM 745 C C . PHE A 1 97 ? -14.604 -4.583 7.746 1.00 95.94 97 PHE A C 1
ATOM 747 O O . PHE A 1 97 ? -14.754 -3.705 6.890 1.00 95.94 97 PHE A O 1
ATOM 754 N N . THR A 1 98 ? -15.408 -4.703 8.801 1.00 90.06 98 THR A N 1
ATOM 755 C CA . THR A 1 98 ? -16.579 -3.849 9.045 1.00 90.06 98 THR A CA 1
ATOM 756 C C . THR A 1 98 ? -16.329 -2.798 10.120 1.00 90.06 98 THR A C 1
ATOM 758 O O . THR A 1 98 ? -16.733 -1.657 9.932 1.00 90.06 98 THR A O 1
ATOM 761 N N . ASN A 1 99 ? -15.638 -3.160 11.204 1.00 86.69 99 ASN A N 1
ATOM 762 C CA . ASN A 1 99 ? -15.319 -2.292 12.336 1.00 86.69 99 ASN A CA 1
ATOM 763 C C . ASN A 1 99 ? -13.939 -2.644 12.909 1.00 86.69 99 ASN A C 1
ATOM 765 O O . ASN A 1 99 ? -13.526 -3.801 12.859 1.00 86.69 99 ASN A O 1
ATOM 769 N N . GLY A 1 100 ? -13.262 -1.655 13.494 1.00 91.88 100 GLY A N 1
ATOM 770 C CA . GLY A 1 100 ? -11.984 -1.839 14.181 1.00 91.88 100 GLY A CA 1
ATOM 771 C C . GLY A 1 100 ? -11.039 -0.653 14.013 1.00 91.88 100 GLY A C 1
ATOM 772 O O . GLY A 1 100 ? -11.362 0.349 13.371 1.00 91.88 100 GLY A O 1
ATOM 773 N N . THR A 1 101 ? -9.859 -0.790 14.601 1.00 94.75 101 THR A N 1
ATOM 774 C CA . THR A 1 101 ? -8.738 0.144 14.473 1.00 94.75 101 THR A CA 1
ATOM 775 C C . THR A 1 101 ? -7.977 -0.072 13.164 1.00 94.75 101 THR A C 1
ATOM 777 O O . THR A 1 101 ? -8.142 -1.079 12.467 1.00 94.75 101 THR A O 1
ATOM 780 N N . TYR A 1 102 ? -7.082 0.858 12.825 1.00 96.31 102 TYR A N 1
ATOM 781 C CA . TYR A 1 102 ? -6.177 0.659 11.694 1.00 96.31 102 TYR A CA 1
ATOM 782 C C . TYR A 1 102 ? -5.228 -0.529 11.919 1.00 96.31 102 TYR A C 1
ATOM 784 O O . TYR A 1 102 ? -4.877 -1.231 10.969 1.00 96.31 102 TYR A O 1
ATOM 792 N N . SER A 1 103 ? -4.853 -0.789 13.175 1.00 97.25 103 SER A N 1
ATOM 793 C CA . SER A 1 103 ? -4.065 -1.963 13.567 1.00 97.25 103 SER A CA 1
ATOM 794 C C . SER A 1 103 ? -4.789 -3.280 13.255 1.00 97.25 103 SER A C 1
ATOM 796 O O . SER A 1 103 ? -4.187 -4.203 12.694 1.00 97.25 103 SER A O 1
ATOM 798 N N . ASP A 1 104 ? -6.096 -3.348 13.528 1.00 97.38 104 ASP A N 1
ATOM 799 C CA . ASP A 1 104 ? -6.920 -4.528 13.231 1.00 97.38 104 ASP A CA 1
ATOM 800 C C . ASP A 1 104 ? -6.971 -4.789 11.721 1.00 97.38 104 ASP A C 1
ATOM 802 O O . ASP A 1 104 ? -6.735 -5.909 11.260 1.00 97.38 104 ASP A O 1
ATOM 806 N N . TYR A 1 105 ? -7.166 -3.727 10.932 1.00 97.81 105 TYR A N 1
ATOM 807 C CA . TYR A 1 105 ? -7.085 -3.799 9.474 1.00 97.81 105 TYR A CA 1
ATOM 808 C C . TYR A 1 105 ? -5.714 -4.301 8.995 1.00 97.81 105 TYR A C 1
ATOM 810 O O . TYR A 1 105 ? -5.641 -5.195 8.152 1.00 97.81 105 TYR A O 1
ATOM 818 N N . CYS A 1 106 ? -4.616 -3.763 9.538 1.00 97.94 106 CYS A N 1
ATOM 819 C CA . CYS A 1 106 ? -3.261 -4.174 9.160 1.00 97.94 106 CYS A CA 1
ATOM 820 C C . CYS A 1 106 ? -2.990 -5.647 9.488 1.00 97.94 106 CYS A C 1
ATOM 822 O O . CYS A 1 106 ? -2.287 -6.329 8.734 1.00 97.94 106 CYS A O 1
ATOM 824 N N . THR A 1 107 ? -3.561 -6.146 10.584 1.00 97.88 107 THR A N 1
ATOM 825 C CA . THR A 1 107 ? -3.469 -7.553 10.988 1.00 97.88 107 THR A CA 1
ATOM 826 C C . THR A 1 107 ? -4.173 -8.458 9.980 1.00 97.88 107 THR A C 1
ATOM 828 O O . THR A 1 107 ? -3.551 -9.396 9.478 1.00 97.88 107 THR A O 1
ATOM 831 N N . LEU A 1 108 ? -5.418 -8.136 9.610 1.00 97.94 108 LEU A N 1
ATOM 832 C CA . LEU A 1 108 ? -6.176 -8.882 8.597 1.00 97.94 108 LEU A CA 1
ATOM 833 C C . LEU A 1 108 ? -5.488 -8.852 7.234 1.00 97.94 108 LEU A C 1
ATOM 835 O O . LEU A 1 108 ? -5.278 -9.896 6.622 1.00 97.94 108 LEU A O 1
ATOM 839 N N . TRP A 1 109 ? -5.065 -7.666 6.791 1.00 98.06 109 TRP A N 1
ATOM 840 C CA . TRP A 1 109 ? -4.334 -7.499 5.538 1.00 98.06 109 TRP A CA 1
ATOM 841 C C . TRP A 1 109 ? -3.068 -8.364 5.523 1.00 98.06 109 TRP A C 1
ATOM 843 O O . TRP A 1 109 ? -2.782 -9.034 4.535 1.00 98.06 109 TRP A O 1
ATOM 853 N N . THR A 1 110 ? -2.316 -8.394 6.630 1.00 97.88 110 THR A N 1
ATOM 854 C CA . THR A 1 110 ? -1.070 -9.173 6.730 1.00 97.88 110 THR A CA 1
ATOM 855 C C . THR A 1 110 ? -1.338 -10.673 6.728 1.00 97.88 110 THR A C 1
ATOM 857 O O . THR A 1 110 ? -0.577 -11.424 6.116 1.00 97.88 110 THR A O 1
ATOM 860 N N . ALA A 1 111 ? -2.396 -11.119 7.406 1.00 98.25 111 ALA A N 1
ATOM 861 C CA . ALA A 1 111 ? -2.803 -12.517 7.405 1.00 98.25 111 ALA A CA 1
ATOM 862 C C . ALA A 1 111 ? -3.197 -12.975 5.992 1.00 98.25 111 ALA A C 1
ATOM 864 O O . ALA A 1 111 ? -2.693 -13.995 5.525 1.00 98.25 111 ALA A O 1
ATOM 865 N N . GLU A 1 112 ? -4.009 -12.189 5.286 1.00 98.06 112 GLU A N 1
ATOM 866 C CA . GLU A 1 112 ? -4.448 -12.502 3.924 1.00 98.06 112 GLU A CA 1
ATOM 867 C C . GLU A 1 112 ? -3.289 -12.441 2.913 1.00 98.06 112 GLU A C 1
ATOM 869 O O . GLU A 1 112 ? -3.141 -13.329 2.070 1.00 98.06 112 GLU A O 1
ATOM 874 N N . TYR A 1 113 ? -2.394 -11.453 3.039 1.00 97.94 113 TYR A N 1
ATOM 875 C CA . TYR A 1 113 ? -1.192 -11.367 2.204 1.00 97.94 113 TYR A CA 1
ATOM 876 C C . TYR A 1 113 ? -0.326 -12.620 2.344 1.00 97.94 113 TYR A C 1
ATOM 878 O O . TYR A 1 113 ? 0.140 -13.151 1.341 1.00 97.94 113 TYR A O 1
ATOM 886 N N . LYS A 1 114 ? -0.132 -13.122 3.572 1.00 97.81 114 LYS A N 1
ATOM 887 C CA . LYS A 1 114 ? 0.632 -14.356 3.816 1.00 97.81 114 LYS A CA 1
ATOM 888 C C . LYS A 1 114 ? -0.006 -15.569 3.140 1.00 97.81 114 LYS A C 1
ATOM 890 O O . LYS A 1 114 ? 0.719 -16.387 2.585 1.00 97.81 114 LYS A O 1
ATOM 895 N N . GLN A 1 115 ? -1.335 -15.675 3.152 1.00 97.69 115 GLN A N 1
ATOM 896 C CA . GLN A 1 115 ? -2.048 -16.766 2.476 1.00 97.69 115 GLN A CA 1
ATOM 897 C C . GLN A 1 115 ? -1.917 -16.688 0.948 1.00 97.69 115 GLN A C 1
ATOM 899 O O . GLN A 1 115 ? -1.840 -17.717 0.282 1.00 97.69 115 GLN A O 1
ATOM 904 N N . SER A 1 116 ? -1.838 -15.470 0.406 1.00 96.62 116 SER A N 1
ATOM 905 C CA . SER A 1 116 ? -1.735 -15.204 -1.034 1.00 96.62 116 SER A CA 1
ATOM 906 C C . SER A 1 116 ? -0.293 -15.052 -1.548 1.00 96.62 116 SER A C 1
ATOM 908 O O . SER A 1 116 ? -0.081 -14.832 -2.744 1.00 96.62 116 SER A O 1
ATOM 910 N N . GLU A 1 117 ? 0.719 -15.116 -0.673 1.00 95.56 117 GLU A N 1
ATOM 911 C CA . GLU A 1 117 ? 2.087 -14.670 -0.981 1.00 95.56 117 GLU A CA 1
ATOM 912 C C . GLU A 1 117 ? 2.707 -15.449 -2.149 1.00 95.56 117 GLU A C 1
ATOM 914 O O . GLU A 1 117 ? 3.369 -14.865 -3.012 1.00 95.56 117 GLU A O 1
ATOM 919 N N . LEU A 1 118 ? 2.474 -16.762 -2.207 1.00 96.50 118 LEU A N 1
ATOM 920 C CA . LEU A 1 118 ? 2.996 -17.617 -3.275 1.00 96.50 118 LEU A CA 1
ATOM 921 C C . LEU A 1 118 ? 2.387 -17.261 -4.634 1.00 96.50 118 LEU A C 1
ATOM 923 O O . LEU A 1 118 ? 3.107 -17.159 -5.628 1.00 96.50 118 LEU A O 1
ATOM 927 N N . GLN A 1 119 ? 1.078 -17.023 -4.679 1.00 97.38 119 GLN A N 1
ATOM 928 C CA . GLN A 1 119 ? 0.362 -16.646 -5.894 1.00 97.38 119 GLN A CA 1
ATOM 929 C C . GLN A 1 119 ? 0.807 -15.262 -6.375 1.00 97.38 119 GLN A C 1
ATOM 931 O O . GLN A 1 119 ? 1.042 -15.076 -7.568 1.00 97.38 119 GLN A O 1
ATOM 936 N N . ILE A 1 120 ? 1.001 -14.312 -5.454 1.00 97.06 120 ILE A N 1
ATOM 937 C CA . ILE A 1 120 ? 1.521 -12.973 -5.764 1.00 97.06 120 ILE A CA 1
ATOM 938 C C . ILE A 1 120 ? 2.929 -13.065 -6.358 1.00 97.06 120 ILE A C 1
ATOM 940 O O . ILE A 1 120 ? 3.191 -12.487 -7.412 1.00 97.06 120 ILE A O 1
ATOM 944 N N . LYS A 1 121 ? 3.833 -13.824 -5.726 1.00 96.12 121 LYS A N 1
ATOM 945 C CA . LYS A 1 121 ? 5.197 -14.032 -6.240 1.00 96.12 121 LYS A CA 1
ATOM 946 C C . LYS A 1 121 ? 5.184 -14.700 -7.613 1.00 96.12 121 LYS A C 1
ATOM 948 O O . LYS A 1 121 ? 5.898 -14.253 -8.505 1.00 96.12 121 LYS A O 1
ATOM 953 N N . SER A 1 122 ? 4.335 -15.708 -7.813 1.00 96.31 122 SER A N 1
ATOM 954 C CA . SER A 1 122 ? 4.164 -16.353 -9.120 1.00 96.31 122 SER A CA 1
ATOM 955 C C . SER A 1 122 ? 3.678 -15.367 -10.189 1.00 96.31 122 SER A C 1
ATOM 957 O O . SER A 1 122 ? 4.204 -15.363 -11.301 1.00 96.31 122 SER A O 1
ATOM 959 N N . ALA A 1 123 ? 2.733 -14.482 -9.859 1.00 95.38 123 ALA A N 1
ATOM 960 C CA . ALA A 1 123 ? 2.266 -13.445 -10.777 1.00 95.38 123 ALA A CA 1
ATOM 961 C C . ALA A 1 123 ? 3.379 -12.449 -11.153 1.00 95.38 123 ALA A C 1
ATOM 963 O O . ALA A 1 123 ? 3.471 -12.046 -12.311 1.00 95.38 123 ALA A O 1
ATOM 964 N N . ILE A 1 124 ? 4.253 -12.088 -10.206 1.00 96.25 124 ILE A N 1
ATOM 965 C CA . ILE A 1 124 ? 5.411 -11.218 -10.469 1.00 96.25 124 ILE A CA 1
ATOM 966 C C . ILE A 1 124 ? 6.417 -11.905 -11.397 1.00 96.25 124 ILE A C 1
ATOM 968 O O . ILE A 1 124 ? 6.895 -11.272 -12.334 1.00 96.25 124 ILE A O 1
ATOM 972 N N . VAL A 1 125 ? 6.710 -13.192 -11.185 1.00 96.62 125 VAL A N 1
ATOM 973 C CA . VAL A 1 125 ? 7.600 -13.959 -12.076 1.00 96.62 125 VAL A CA 1
ATOM 974 C C . VAL A 1 125 ? 7.053 -13.969 -13.503 1.00 96.62 125 VAL A C 1
ATOM 976 O O . VAL A 1 125 ? 7.766 -13.588 -14.426 1.00 96.62 125 VAL A O 1
ATOM 979 N N . LYS A 1 126 ? 5.762 -14.275 -13.678 1.00 95.00 126 LYS A N 1
ATOM 980 C CA . LYS A 1 126 ? 5.108 -14.230 -14.995 1.00 95.00 126 LYS A CA 1
ATOM 981 C C . LYS A 1 126 ? 5.175 -12.843 -15.634 1.00 95.00 126 LYS A C 1
ATOM 983 O O . LYS A 1 126 ? 5.380 -12.732 -16.835 1.00 95.00 126 LYS A O 1
ATOM 988 N N . LEU A 1 127 ? 5.026 -11.773 -14.849 1.00 93.06 127 LEU A N 1
ATOM 989 C CA . LEU A 1 127 ? 5.175 -10.406 -15.357 1.00 93.06 127 LEU A CA 1
ATOM 990 C C . LEU A 1 127 ? 6.597 -10.145 -15.883 1.00 93.06 127 LEU A C 1
ATOM 992 O O . LEU A 1 127 ? 6.752 -9.495 -16.913 1.00 93.06 127 LEU A O 1
ATOM 996 N N . ILE A 1 128 ? 7.624 -10.652 -15.195 1.00 95.25 128 ILE A N 1
ATOM 997 C CA . ILE A 1 128 ? 9.028 -10.526 -15.616 1.00 95.25 128 ILE A CA 1
ATOM 998 C C . ILE A 1 128 ? 9.291 -11.328 -16.897 1.00 95.25 128 ILE A C 1
ATOM 1000 O O . ILE A 1 128 ? 9.933 -10.817 -17.809 1.00 95.25 128 ILE A O 1
ATOM 1004 N N . GLU A 1 129 ? 8.768 -12.551 -16.998 1.00 95.50 129 GLU A N 1
ATOM 1005 C CA . GLU A 1 129 ? 8.902 -13.402 -18.192 1.00 95.50 129 GLU A CA 1
ATOM 1006 C C . GLU A 1 129 ? 8.274 -12.769 -19.442 1.00 95.50 129 GLU A C 1
ATOM 1008 O O . GLU A 1 129 ? 8.719 -13.017 -20.557 1.00 95.50 129 GLU A O 1
ATOM 1013 N N . GLN A 1 130 ? 7.253 -11.931 -19.258 1.00 94.00 130 GLN A N 1
ATOM 1014 C CA . GLN A 1 130 ? 6.537 -11.243 -20.333 1.00 94.00 130 GLN A CA 1
ATOM 1015 C C . GLN A 1 130 ? 7.059 -9.820 -20.590 1.00 94.00 130 GLN A C 1
ATOM 1017 O O . GLN A 1 130 ? 6.396 -9.049 -21.282 1.00 94.00 130 GLN A O 1
ATOM 1022 N N . LEU A 1 131 ? 8.224 -9.438 -20.046 1.00 92.62 131 LEU A N 1
ATOM 1023 C CA . LEU A 1 131 ? 8.749 -8.068 -20.131 1.00 92.62 131 LEU A CA 1
ATOM 1024 C C . LEU A 1 131 ? 8.887 -7.565 -21.576 1.00 92.62 131 LEU A C 1
ATOM 1026 O O . LEU A 1 131 ? 8.638 -6.387 -21.843 1.00 92.62 131 LEU A O 1
ATOM 1030 N N . ASP A 1 132 ? 9.213 -8.463 -22.508 1.00 91.38 132 ASP A N 1
ATOM 1031 C CA . ASP A 1 132 ? 9.299 -8.173 -23.943 1.00 91.38 132 ASP A CA 1
ATOM 1032 C C . ASP A 1 132 ? 7.967 -7.778 -24.584 1.00 91.38 132 ASP A C 1
ATOM 1034 O O . ASP A 1 132 ? 7.956 -7.062 -25.582 1.00 91.38 132 ASP A O 1
ATOM 1038 N N . CYS A 1 133 ? 6.850 -8.178 -23.983 1.00 91.19 133 CYS A N 1
ATOM 1039 C CA . CYS A 1 133 ? 5.503 -7.870 -24.452 1.00 91.19 133 CYS A CA 1
ATOM 1040 C C . CYS A 1 133 ? 4.891 -6.645 -23.752 1.00 91.19 133 CYS A C 1
ATOM 1042 O O . CYS A 1 133 ? 3.708 -6.358 -23.931 1.00 91.19 133 CYS A O 1
ATOM 1044 N N . THR A 1 134 ? 5.662 -5.929 -22.929 1.00 90.31 134 THR A N 1
ATOM 1045 C CA . THR A 1 134 ? 5.186 -4.734 -22.219 1.00 90.31 134 THR A CA 1
ATOM 1046 C C . THR A 1 134 ? 5.523 -3.450 -22.972 1.00 90.31 134 THR A C 1
ATOM 1048 O O . THR A 1 134 ? 6.379 -3.416 -23.850 1.00 90.31 134 THR A O 1
ATOM 1051 N N . VAL A 1 135 ? 4.894 -2.346 -22.566 1.00 91.75 135 VAL A N 1
ATOM 1052 C CA . VAL A 1 135 ? 5.217 -0.994 -23.056 1.00 91.75 135 VAL A CA 1
ATOM 1053 C C . VAL A 1 135 ? 6.485 -0.405 -22.421 1.00 91.75 135 VAL A C 1
ATOM 1055 O O . VAL A 1 135 ? 6.790 0.766 -22.637 1.00 91.75 135 VAL A O 1
ATOM 1058 N N . ILE A 1 136 ? 7.202 -1.174 -21.590 1.00 90.50 136 ILE A N 1
ATOM 1059 C CA . ILE A 1 136 ? 8.398 -0.698 -20.893 1.00 90.50 136 ILE A CA 1
ATOM 1060 C C . ILE A 1 136 ? 9.564 -0.667 -21.892 1.00 90.50 136 ILE A C 1
ATOM 1062 O O . ILE A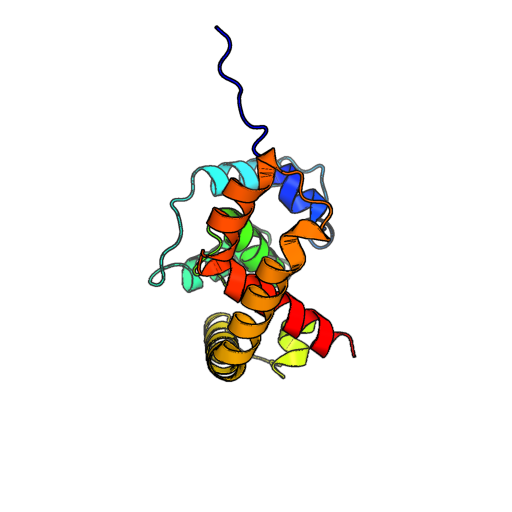 1 136 ? 9.976 -1.728 -22.377 1.00 90.50 136 ILE A O 1
ATOM 1066 N N . PRO A 1 137 ? 10.127 0.520 -22.190 1.00 92.25 137 PRO A N 1
ATOM 1067 C CA . PRO A 1 137 ? 11.240 0.642 -23.123 1.00 92.25 137 PRO A CA 1
ATOM 1068 C C . PRO A 1 137 ? 12.475 -0.083 -22.580 1.00 92.25 137 PRO A C 1
ATOM 1070 O O . PRO A 1 137 ? 12.640 -0.209 -21.362 1.00 92.25 137 PRO A O 1
ATOM 1073 N N . VAL A 1 138 ? 13.351 -0.554 -23.471 1.00 93.06 138 VAL A N 1
ATOM 1074 C CA . VAL A 1 138 ? 14.531 -1.368 -23.116 1.00 93.06 138 VAL A CA 1
ATOM 1075 C C . VAL A 1 138 ? 15.395 -0.672 -22.061 1.00 93.06 138 VAL A C 1
ATOM 1077 O O . VAL A 1 138 ? 15.834 -1.300 -21.098 1.00 93.06 138 VAL A O 1
ATOM 1080 N N . GLU A 1 139 ? 15.549 0.642 -22.179 1.00 93.94 139 GLU A N 1
ATOM 1081 C CA . GLU A 1 139 ? 16.315 1.502 -21.277 1.00 93.94 139 GLU A CA 1
ATOM 1082 C C . GLU A 1 139 ? 15.718 1.533 -19.858 1.00 93.94 139 GLU A C 1
ATOM 1084 O O . GLU A 1 139 ? 16.451 1.649 -18.875 1.00 93.94 139 GLU A O 1
ATOM 1089 N N . GLY A 1 140 ? 14.395 1.376 -19.737 1.00 93.00 140 GLY A N 1
ATOM 1090 C CA . GLY A 1 140 ? 13.660 1.356 -18.468 1.00 93.00 140 GLY A CA 1
ATOM 1091 C C . GLY A 1 140 ? 13.589 -0.020 -17.799 1.00 93.00 140 GLY A C 1
ATOM 1092 O O . GLY A 1 140 ? 13.225 -0.125 -16.626 1.00 93.00 140 GLY A O 1
ATOM 1093 N N . ARG A 1 141 ? 13.965 -1.100 -18.495 1.00 93.62 141 ARG A N 1
ATOM 1094 C CA . ARG A 1 141 ? 13.824 -2.472 -17.976 1.00 93.62 141 ARG A CA 1
ATOM 1095 C C . ARG A 1 141 ? 14.687 -2.749 -16.752 1.00 93.62 141 ARG A C 1
ATOM 1097 O O . ARG A 1 141 ? 14.257 -3.461 -15.848 1.00 93.62 141 ARG A O 1
ATOM 1104 N N . LYS A 1 142 ? 15.886 -2.165 -16.685 1.00 94.19 142 LYS A N 1
ATOM 1105 C CA . LYS A 1 142 ? 16.765 -2.301 -15.514 1.00 94.19 142 LYS A CA 1
ATOM 1106 C C . LYS A 1 142 ? 16.122 -1.704 -14.259 1.00 94.19 142 LYS A C 1
ATOM 1108 O O . LYS A 1 142 ? 16.167 -2.320 -13.198 1.00 94.19 142 LYS A O 1
ATOM 1113 N N . GLU A 1 143 ? 15.518 -0.524 -14.383 1.00 93.81 143 GLU A N 1
ATOM 1114 C CA . GLU A 1 143 ? 14.798 0.126 -13.283 1.00 93.81 143 GLU A CA 1
ATOM 1115 C C . GLU A 1 143 ? 13.557 -0.678 -12.887 1.00 93.81 143 GLU A C 1
ATOM 1117 O O . GLU A 1 143 ? 13.335 -0.928 -11.703 1.00 93.81 143 GLU A O 1
ATOM 1122 N N . PHE A 1 144 ? 12.798 -1.162 -13.871 1.00 93.56 144 PHE A N 1
ATOM 1123 C CA . PHE A 1 144 ? 11.660 -2.042 -13.633 1.00 93.56 144 PHE A CA 1
ATOM 1124 C C . PHE A 1 144 ? 12.055 -3.279 -12.815 1.00 93.56 144 PHE A C 1
ATOM 1126 O O . PHE A 1 144 ? 11.452 -3.538 -11.773 1.00 93.56 144 PHE A O 1
ATOM 1133 N N . LEU A 1 145 ? 13.107 -3.997 -13.223 1.00 95.06 145 LEU A N 1
ATOM 1134 C CA . LEU A 1 145 ? 13.603 -5.170 -12.498 1.00 95.06 145 LEU A CA 1
ATOM 1135 C C . LEU A 1 145 ? 14.056 -4.815 -11.073 1.00 95.06 145 LEU A C 1
ATOM 1137 O O . LEU A 1 145 ? 13.839 -5.586 -10.138 1.00 95.06 145 LEU A O 1
ATOM 1141 N N . ALA A 1 146 ? 14.635 -3.631 -10.871 1.00 94.56 146 ALA A N 1
ATOM 1142 C CA . ALA A 1 146 ? 14.987 -3.153 -9.538 1.00 94.56 146 ALA A CA 1
ATOM 1143 C C . ALA A 1 146 ? 13.754 -2.847 -8.669 1.00 94.56 146 ALA A C 1
ATOM 1145 O O . ALA A 1 146 ? 13.827 -2.982 -7.450 1.00 94.56 146 ALA A O 1
ATOM 1146 N N . VAL A 1 147 ? 12.630 -2.439 -9.264 1.00 93.81 147 VAL A N 1
ATOM 1147 C CA . VAL A 1 147 ? 11.371 -2.140 -8.565 1.00 93.81 147 VAL A CA 1
ATOM 1148 C C . VAL A 1 147 ? 10.591 -3.404 -8.217 1.00 93.81 147 VAL A C 1
ATOM 1150 O O . VAL A 1 147 ? 10.165 -3.545 -7.072 1.00 93.81 147 VAL A O 1
ATOM 1153 N N . VAL A 1 148 ? 10.422 -4.336 -9.159 1.00 94.88 148 VAL A N 1
ATOM 1154 C CA . VAL A 1 148 ? 9.598 -5.545 -8.945 1.00 94.88 148 VAL A CA 1
ATOM 1155 C C . VAL A 1 148 ? 10.142 -6.470 -7.860 1.00 94.88 148 VAL A C 1
ATOM 1157 O O . VAL A 1 148 ? 9.380 -7.203 -7.237 1.00 94.88 148 VAL A O 1
ATOM 1160 N N . ASN A 1 149 ? 11.447 -6.394 -7.593 1.00 92.25 149 ASN A N 1
ATOM 1161 C CA . ASN A 1 149 ? 12.100 -7.136 -6.518 1.00 92.25 149 ASN A CA 1
ATOM 1162 C C . ASN A 1 149 ? 11.944 -6.477 -5.134 1.00 92.25 149 ASN A C 1
ATOM 1164 O O . ASN A 1 149 ? 12.358 -7.049 -4.126 1.00 92.25 149 ASN A O 1
ATOM 1168 N N . GLN A 1 150 ? 11.362 -5.277 -5.043 1.00 94.31 150 GLN A N 1
ATOM 1169 C CA . GLN A 1 150 ? 11.147 -4.609 -3.760 1.00 94.31 150 GLN A CA 1
ATOM 1170 C C . GLN A 1 150 ? 9.890 -5.143 -3.081 1.00 94.31 150 GLN A C 1
ATOM 1172 O O . GLN A 1 150 ? 8.842 -5.305 -3.703 1.00 94.31 150 GLN A O 1
ATOM 1177 N N . LYS A 1 151 ? 9.964 -5.329 -1.758 1.00 93.88 151 LYS A N 1
ATOM 1178 C CA . LYS A 1 151 ? 8.851 -5.845 -0.947 1.00 93.88 151 LYS A CA 1
ATOM 1179 C C . LYS A 1 151 ? 7.537 -5.098 -1.193 1.00 93.88 151 LYS A C 1
ATOM 1181 O O . LYS A 1 151 ? 6.504 -5.729 -1.383 1.00 93.88 151 LYS A O 1
ATOM 1186 N N . TRP A 1 152 ? 7.578 -3.765 -1.234 1.00 95.00 152 TRP A N 1
ATOM 1187 C CA . TRP A 1 152 ? 6.373 -2.957 -1.434 1.00 95.00 152 TRP A CA 1
ATOM 1188 C C . TRP A 1 152 ? 5.683 -3.229 -2.776 1.00 95.00 152 TRP A C 1
ATOM 1190 O O . TRP A 1 152 ? 4.482 -3.000 -2.878 1.00 95.00 152 TRP A O 1
ATOM 1200 N N . PHE A 1 153 ? 6.404 -3.699 -3.802 1.00 95.69 153 PHE A N 1
ATOM 1201 C CA . PHE A 1 153 ? 5.811 -3.994 -5.104 1.00 95.69 153 PHE A CA 1
ATOM 1202 C C . PHE A 1 153 ? 4.891 -5.213 -5.015 1.00 95.69 153 PHE A C 1
ATOM 1204 O O . PHE A 1 153 ? 3.757 -5.159 -5.485 1.00 95.69 153 PHE A O 1
ATOM 1211 N N . ALA A 1 154 ? 5.328 -6.274 -4.331 1.00 96.75 154 ALA A N 1
ATOM 1212 C CA . ALA A 1 154 ? 4.486 -7.437 -4.062 1.00 96.75 154 ALA A CA 1
ATOM 1213 C C . ALA A 1 154 ? 3.271 -7.077 -3.196 1.00 96.75 154 ALA A C 1
ATOM 1215 O O . ALA A 1 154 ? 2.143 -7.451 -3.517 1.00 96.75 154 ALA A O 1
ATOM 1216 N N . GLU A 1 155 ? 3.477 -6.262 -2.159 1.00 95.81 155 GLU A N 1
ATOM 1217 C CA . GLU A 1 155 ? 2.377 -5.718 -1.356 1.00 95.81 155 GLU A CA 1
ATOM 1218 C C . GLU A 1 155 ? 1.408 -4.887 -2.223 1.00 95.81 155 GLU A C 1
ATOM 1220 O O . GLU A 1 155 ? 0.194 -4.958 -2.044 1.00 95.81 155 GLU A O 1
ATOM 1225 N N . ARG A 1 156 ? 1.914 -4.166 -3.234 1.00 95.19 156 ARG A N 1
ATOM 1226 C CA . ARG A 1 156 ? 1.086 -3.369 -4.145 1.00 95.19 156 ARG A CA 1
ATOM 1227 C C . ARG A 1 156 ? 0.280 -4.211 -5.134 1.00 95.19 156 ARG A C 1
ATOM 1229 O O . ARG A 1 156 ? -0.862 -3.858 -5.434 1.00 95.19 156 ARG A O 1
ATOM 1236 N N . ILE A 1 157 ? 0.847 -5.308 -5.637 1.00 95.69 157 ILE A N 1
ATOM 1237 C CA . ILE A 1 157 ? 0.111 -6.301 -6.436 1.00 95.69 157 ILE A CA 1
ATOM 1238 C C . ILE A 1 157 ? -1.061 -6.843 -5.610 1.00 95.69 157 ILE A C 1
ATOM 1240 O O . ILE A 1 157 ? -2.187 -6.908 -6.104 1.00 95.69 157 ILE A O 1
ATOM 1244 N N . PHE A 1 158 ? -0.822 -7.150 -4.335 1.00 97.38 158 PHE A N 1
ATOM 1245 C CA . PHE A 1 158 ? -1.869 -7.620 -3.437 1.00 97.38 158 PHE A CA 1
ATOM 1246 C C . PHE A 1 158 ? -2.953 -6.571 -3.162 1.00 97.38 158 PHE A C 1
ATOM 1248 O O . PHE A 1 158 ? -4.137 -6.891 -3.250 1.00 97.38 158 PHE A O 1
ATOM 1255 N N . ASP A 1 159 ? -2.594 -5.302 -2.937 1.00 95.94 159 ASP A N 1
ATOM 1256 C CA . ASP A 1 159 ? -3.592 -4.229 -2.817 1.00 95.94 159 ASP A CA 1
ATOM 1257 C C . ASP A 1 159 ? -4.499 -4.155 -4.057 1.00 95.94 159 ASP A C 1
ATOM 1259 O O . ASP A 1 159 ? -5.705 -3.918 -3.948 1.00 95.94 159 ASP A O 1
ATOM 1263 N N . LYS A 1 160 ? -3.931 -4.351 -5.257 1.00 93.69 160 LYS A N 1
ATOM 1264 C CA . LYS A 1 160 ? -4.704 -4.351 -6.504 1.00 93.69 160 LYS A CA 1
ATOM 1265 C C . LYS A 1 160 ? -5.619 -5.571 -6.607 1.00 93.69 160 LYS A C 1
ATOM 1267 O O . LYS A 1 160 ? -6.745 -5.418 -7.077 1.00 93.69 160 LYS A O 1
ATOM 1272 N N . TYR A 1 161 ? -5.166 -6.733 -6.141 1.00 95.44 161 TYR A N 1
ATOM 1273 C CA . TYR A 1 161 ? -5.989 -7.935 -6.021 1.00 95.44 161 TYR A CA 1
ATOM 1274 C C . TYR A 1 161 ? -7.184 -7.712 -5.082 1.00 95.44 161 TYR A C 1
ATOM 1276 O O . TYR A 1 161 ? -8.320 -7.927 -5.496 1.00 95.44 161 TYR A O 1
ATOM 1284 N N . LEU A 1 162 ? -6.968 -7.182 -3.872 1.00 96.38 162 LEU A N 1
ATOM 1285 C CA . LEU A 1 162 ? -8.060 -6.853 -2.946 1.00 96.38 162 LEU A CA 1
ATOM 1286 C C . LEU A 1 162 ? -9.045 -5.842 -3.550 1.00 96.38 162 LEU A C 1
ATOM 1288 O O . LEU A 1 162 ? -10.259 -5.961 -3.385 1.00 96.38 162 LEU A O 1
ATOM 1292 N N . TRP A 1 163 ? -8.534 -4.851 -4.283 1.00 93.81 163 TRP A N 1
ATOM 1293 C CA . TRP A 1 163 ? -9.368 -3.858 -4.958 1.00 93.81 163 TRP A CA 1
ATOM 1294 C C . TRP A 1 163 ? -10.259 -4.462 -6.054 1.00 93.81 163 TRP A C 1
ATOM 1296 O O . TRP A 1 163 ? -11.376 -3.979 -6.259 1.00 93.81 163 TRP A O 1
ATOM 1306 N N . ASP A 1 164 ? -9.778 -5.490 -6.758 1.00 94.00 164 ASP A N 1
ATOM 1307 C CA . ASP A 1 164 ? -10.575 -6.257 -7.719 1.00 94.00 164 ASP A CA 1
ATOM 1308 C C . ASP A 1 164 ? -11.651 -7.090 -7.009 1.00 94.00 164 ASP A C 1
ATOM 1310 O O . ASP A 1 164 ? -12.831 -6.967 -7.332 1.00 94.00 164 ASP A O 1
ATOM 1314 N N . GLN A 1 165 ? -11.277 -7.846 -5.970 1.00 94.75 165 GLN A N 1
ATOM 1315 C CA . GLN A 1 165 ? -12.219 -8.689 -5.223 1.00 94.75 165 GLN A CA 1
ATOM 1316 C C . GLN A 1 165 ? -13.349 -7.881 -4.579 1.00 94.75 165 GLN A C 1
ATOM 1318 O O . GLN A 1 165 ? -14.513 -8.244 -4.704 1.00 94.75 165 GLN A O 1
ATOM 1323 N N . GLY A 1 166 ? -13.044 -6.742 -3.953 1.00 94.19 166 GLY A N 1
ATOM 1324 C CA . GLY A 1 166 ? -14.067 -5.874 -3.362 1.00 94.19 166 GLY A CA 1
ATOM 1325 C C . GLY A 1 166 ? -14.910 -5.104 -4.386 1.00 94.19 166 GLY A C 1
ATOM 1326 O O . GLY A 1 166 ? -15.904 -4.472 -4.019 1.00 94.19 166 GLY A O 1
ATOM 1327 N N . GLY A 1 167 ? -14.508 -5.105 -5.660 1.00 90.38 167 GLY A N 1
ATOM 1328 C CA . GLY A 1 167 ? -15.255 -4.497 -6.759 1.00 90.38 167 GLY A CA 1
ATOM 1329 C C . GLY A 1 167 ? -16.390 -5.367 -7.302 1.00 90.38 167 GLY A C 1
ATOM 1330 O O . GLY A 1 167 ? -17.274 -4.817 -7.955 1.00 90.38 167 GLY A O 1
ATOM 1331 N N . LYS A 1 168 ? -16.360 -6.672 -7.020 1.00 84.38 168 LYS A N 1
ATOM 1332 C CA . LYS A 1 168 ? -17.418 -7.642 -7.339 1.00 84.38 168 LYS A CA 1
ATOM 1333 C C . LYS A 1 168 ? -18.586 -7.479 -6.377 1.00 84.38 168 LYS A C 1
ATOM 1335 O O . LYS A 1 168 ? -19.742 -7.512 -6.830 1.00 84.38 168 LYS A O 1
#

Sequence (168 aa):
MKKAGGMGAVLPDIASAYSVIRGIPGGRNSAHWQRIANQLGDLPKLTAANYVQTVEEWQSKLGSEHNLLSAASKFLWFHSKNPVKILDRRATKALHFTNGTYSDYCTLWTAEYKQSELQIKSAIVKLIEQLDCTVIPVEGRKEFLAVVNQKWFAERIFDKYLWDQGGK

pLDDT: mean 84.3, std 17.75, range [26.83, 98.25]

Secondary structure (DSSP, 8-state):
----------HHHHHHHTTGGGGSTTGGG-HHHHHHHHHHHSSPPP-TTTHHHHHHHHHHHH-SSS--HHHHHHHHHHHH-SS-----HHHHHHTT--S--HHHHHHHHHHHHHHHHHHHHHHHHHHHHTGGGSS--GGGHHHHHHHHTSHHHHHHHHHHHHHHHTT-

Foldseek 3Di:
DDPPDDPPPQLLNVCVVVCLQVPAPPGSDDPLVVVLSVVLVPDPADDPVCQQVQLVVVQVSRHDPDRSSQSSLVSSCVSHLPPGARDDQLLCQLLVPDDDGVVVSSVSLVVVCVVCVVVLVVVLVVCLVCVVVDPQDPVCNVVVVVVSPDPSNSSVSSVVVSNVSSVD

Radius of gyration: 17.32 Å; chains: 1; bounding box: 44×44×40 Å